Protein AF-A0A1V4LY05-F1 (afdb_monomer_lite)

Foldseek 3Di:
DDPVVVVVVLVVLCVPDPPVSQLVVLLVCLPLVNLVVVLVVVLVDPCQQPADVVRHHSVNCVVCVVVVSVVSSVVSNVD

Radius of gyration: 14.71 Å; chains: 1; bounding box: 33×25×35 Å

Structure (mmCIF, N/CA/C/O backbone):
data_AF-A0A1V4LY05-F1
#
_entry.id   AF-A0A1V4LY05-F1
#
loop_
_atom_site.group_PDB
_atom_site.id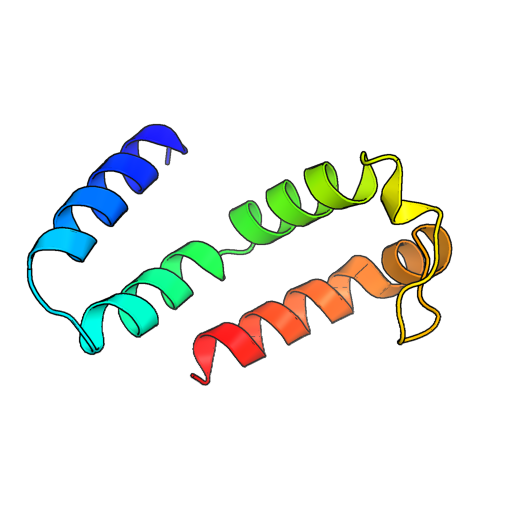
_atom_site.type_symbol
_atom_site.label_atom_id
_atom_site.label_alt_id
_atom_site.label_comp_id
_atom_site.label_asym_id
_atom_site.label_entity_id
_atom_site.label_seq_id
_atom_site.pdbx_PDB_ins_code
_atom_site.Cartn_x
_atom_site.Cartn_y
_atom_site.Cartn_z
_atom_site.occupancy
_atom_site.B_iso_or_equiv
_atom_site.auth_seq_id
_atom_site.auth_comp_id
_atom_site.auth_asym_id
_atom_site.auth_atom_id
_atom_site.pdbx_PDB_model_num
ATOM 1 N N . MET A 1 1 ? -18.031 8.415 -1.852 1.00 57.19 1 MET A N 1
ATOM 2 C CA . MET A 1 1 ? -17.720 8.802 -0.457 1.00 57.19 1 MET A CA 1
ATOM 3 C C . MET A 1 1 ? -16.456 9.646 -0.473 1.00 57.19 1 MET A C 1
ATOM 5 O O . MET A 1 1 ? -15.475 9.212 -1.064 1.00 57.19 1 MET A O 1
ATOM 9 N N . ILE A 1 2 ? -16.492 10.863 0.072 1.00 72.75 2 ILE A N 1
ATOM 10 C CA . ILE A 1 2 ? -15.380 11.821 -0.039 1.00 72.75 2 ILE A CA 1
ATOM 11 C C . ILE A 1 2 ? -14.328 11.481 1.030 1.00 72.75 2 ILE A C 1
ATOM 13 O O . ILE A 1 2 ? -14.678 11.218 2.178 1.00 72.75 2 ILE A O 1
ATOM 17 N N . ILE A 1 3 ? -13.039 11.469 0.667 1.00 67.94 3 ILE A N 1
ATOM 18 C CA . ILE A 1 3 ? -11.919 11.088 1.559 1.00 67.94 3 ILE A CA 1
ATOM 19 C C . ILE A 1 3 ? -11.970 11.845 2.904 1.00 67.94 3 ILE A C 1
ATOM 21 O O . ILE A 1 3 ? -11.716 11.256 3.954 1.00 67.94 3 ILE A O 1
ATOM 25 N N . SER A 1 4 ? -12.387 13.114 2.894 1.00 71.31 4 SER A N 1
ATOM 26 C CA . SER A 1 4 ? -12.521 13.963 4.086 1.00 71.31 4 SER A CA 1
ATOM 27 C C . SER A 1 4 ? -13.628 13.528 5.059 1.00 71.31 4 SER A C 1
ATOM 29 O O . SER A 1 4 ? -13.455 13.641 6.273 1.00 71.31 4 SER A O 1
ATOM 31 N N . GLU A 1 5 ? -14.752 12.996 4.567 1.00 73.94 5 GLU A N 1
ATOM 32 C CA . GLU A 1 5 ? -15.821 12.466 5.427 1.00 73.94 5 GLU A CA 1
ATOM 33 C C . GLU A 1 5 ? -15.357 11.226 6.182 1.00 73.94 5 GLU A C 1
ATOM 35 O O . GLU A 1 5 ? -15.661 11.057 7.364 1.00 73.94 5 GLU A O 1
ATOM 40 N N . MET A 1 6 ? -14.598 10.363 5.506 1.00 75.94 6 MET A N 1
ATOM 41 C CA . MET A 1 6 ? -14.046 9.179 6.143 1.00 75.94 6 MET A CA 1
ATOM 42 C C . MET A 1 6 ? -12.975 9.570 7.161 1.00 75.94 6 MET A C 1
ATOM 44 O O . MET A 1 6 ? -13.045 9.104 8.289 1.00 75.94 6 MET A O 1
ATOM 48 N N . GLN A 1 7 ? -12.059 10.492 6.839 1.00 72.94 7 GLN A N 1
ATOM 49 C CA . GLN A 1 7 ? -11.064 10.984 7.805 1.00 72.94 7 GLN A CA 1
ATOM 50 C C . GLN A 1 7 ? -11.700 11.490 9.107 1.00 72.94 7 GLN A C 1
ATOM 52 O O . GLN A 1 7 ? -11.216 11.171 10.193 1.00 72.94 7 GLN A O 1
ATOM 57 N N . ARG A 1 8 ? -12.825 12.210 9.014 1.00 74.88 8 ARG A N 1
ATOM 58 C CA . ARG A 1 8 ? -13.585 12.665 10.186 1.00 74.88 8 ARG A CA 1
ATOM 59 C C . ARG A 1 8 ? -14.166 11.497 10.989 1.00 74.88 8 ARG A C 1
ATOM 61 O O . ARG A 1 8 ? -14.042 11.491 12.209 1.00 74.88 8 ARG A O 1
ATOM 68 N N . LYS A 1 9 ? -14.759 10.502 10.319 1.00 70.69 9 LYS A N 1
ATOM 69 C CA . LYS A 1 9 ? -15.290 9.292 10.973 1.00 70.69 9 LYS A CA 1
ATOM 70 C C . LYS A 1 9 ? -14.188 8.501 11.682 1.00 70.69 9 LYS A C 1
ATOM 72 O O . LYS A 1 9 ? -14.374 8.124 12.835 1.00 70.69 9 LYS A O 1
ATOM 77 N N . LEU A 1 10 ? -13.030 8.330 11.039 1.00 70.50 10 LEU A N 1
ATOM 78 C CA . LEU A 1 10 ? -11.864 7.665 11.629 1.00 70.50 10 LEU A CA 1
ATOM 79 C C . LEU A 1 10 ? -11.392 8.408 12.888 1.00 70.50 10 LEU A C 1
ATOM 81 O O . LEU A 1 10 ? -11.214 7.771 13.921 1.00 70.50 10 LEU A O 1
ATOM 85 N N . ALA A 1 11 ? -11.283 9.743 12.839 1.00 70.69 11 ALA A N 1
ATOM 86 C CA . ALA A 1 11 ? -10.877 10.561 13.986 1.00 70.69 11 ALA A CA 1
ATOM 87 C C . ALA A 1 11 ? -11.821 10.397 15.195 1.00 70.69 11 ALA A C 1
ATOM 89 O O . ALA A 1 11 ? -11.364 10.249 16.330 1.00 70.69 11 ALA A O 1
ATOM 90 N N . THR A 1 12 ? -13.136 10.361 14.958 1.00 72.31 12 THR A N 1
ATOM 91 C CA . THR A 1 12 ? -14.137 10.130 16.012 1.00 72.31 12 THR A CA 1
ATOM 92 C C . THR A 1 12 ? -14.060 8.713 16.586 1.00 72.31 12 THR A C 1
ATOM 94 O O . THR A 1 12 ? -14.105 8.537 17.804 1.00 72.31 12 THR A O 1
ATOM 97 N N . TRP A 1 13 ? -13.895 7.692 15.741 1.00 71.44 13 TRP A N 1
ATOM 98 C CA . TRP A 1 13 ? -13.758 6.302 16.192 1.00 71.44 13 TRP A CA 1
ATOM 99 C C . TRP A 1 13 ? -12.462 6.070 16.978 1.00 71.44 13 TRP A C 1
ATOM 101 O O . TRP A 1 13 ? -12.450 5.289 17.926 1.00 71.44 13 TRP A O 1
ATOM 111 N N . THR A 1 14 ? -11.389 6.807 16.670 1.00 65.75 14 THR A N 1
ATOM 112 C CA . THR A 1 14 ? -10.124 6.726 17.416 1.00 65.75 14 THR A CA 1
ATOM 113 C C . THR A 1 14 ? -10.139 7.330 18.817 1.00 65.75 14 THR A C 1
ATOM 115 O O . THR A 1 14 ? -9.199 7.112 19.577 1.00 65.75 14 THR A O 1
ATOM 118 N N . ALA A 1 15 ? -11.193 8.048 19.198 1.00 72.75 15 ALA A N 1
ATOM 119 C CA . ALA A 1 15 ? -11.284 8.671 20.515 1.00 72.75 15 ALA A CA 1
ATOM 120 C C . ALA A 1 15 ? -11.936 7.779 21.594 1.00 72.75 15 ALA A C 1
ATOM 122 O O . ALA A 1 15 ? -11.838 8.114 22.769 1.00 72.75 15 ALA A O 1
ATOM 123 N N . THR A 1 16 ? -12.607 6.674 21.229 1.00 72.69 16 THR A N 1
ATOM 124 C CA . THR A 1 16 ? -13.599 6.022 22.113 1.00 72.69 16 THR A CA 1
ATOM 125 C C . THR A 1 16 ? -13.275 4.600 22.606 1.00 72.69 16 THR A C 1
ATOM 127 O O . THR A 1 16 ? -13.824 4.237 23.641 1.00 72.69 16 THR A O 1
ATOM 130 N N . ASP A 1 17 ? -12.396 3.805 21.965 1.00 67.75 17 ASP A N 1
ATOM 131 C CA . ASP A 1 17 ? -12.055 2.438 22.447 1.00 67.75 17 ASP A CA 1
ATOM 132 C C . ASP A 1 17 ? -10.695 1.892 21.911 1.00 67.75 17 ASP A C 1
ATOM 134 O O . ASP A 1 17 ? -10.584 1.713 20.700 1.00 67.75 17 ASP A O 1
ATOM 138 N N . PRO A 1 18 ? -9.640 1.640 22.724 1.00 65.38 18 PRO A N 1
ATOM 139 C CA . PRO A 1 18 ? -8.249 1.454 22.254 1.00 65.38 18 PRO A CA 1
ATOM 140 C C . PRO A 1 18 ? -7.886 0.207 21.410 1.00 65.38 18 PRO A C 1
ATOM 142 O O . PRO A 1 18 ? -7.148 0.395 20.441 1.00 65.38 18 PRO A O 1
ATOM 145 N N . PRO A 1 19 ? -8.329 -1.032 21.713 1.00 63.97 19 PRO A N 1
ATOM 146 C CA . PRO A 1 19 ? -7.951 -2.219 20.934 1.00 63.97 19 PRO A CA 1
ATOM 147 C C . PRO A 1 19 ? -8.870 -2.461 19.725 1.00 63.97 19 PRO A C 1
ATOM 149 O O . PRO A 1 19 ? -8.375 -2.580 18.611 1.00 63.97 19 PRO A O 1
ATOM 152 N N . GLN A 1 20 ? -10.201 -2.379 19.888 1.00 62.84 20 GLN A N 1
ATOM 153 C CA . GLN A 1 20 ? -11.157 -2.464 18.761 1.00 62.84 20 GLN A CA 1
ATOM 154 C C . GLN A 1 20 ? -11.003 -1.314 17.749 1.00 62.84 20 GLN A C 1
ATOM 156 O O . GLN A 1 20 ? -11.547 -1.363 16.643 1.00 62.84 20 GLN A O 1
ATOM 161 N N . ARG A 1 21 ? -10.276 -0.256 18.127 1.00 64.25 21 ARG A N 1
ATOM 162 C CA . ARG A 1 21 ? -9.923 0.887 17.285 1.00 64.25 21 ARG A CA 1
ATOM 163 C C . ARG A 1 21 ? -9.173 0.488 16.033 1.00 64.25 21 ARG A C 1
ATOM 165 O O . ARG A 1 21 ? -9.524 0.981 14.972 1.00 64.25 21 ARG A O 1
ATOM 172 N N . VAL A 1 22 ? -8.127 -0.328 16.153 1.00 62.75 22 VAL A N 1
ATOM 173 C CA . VAL A 1 22 ? -7.222 -0.606 15.029 1.00 62.75 22 VAL A CA 1
ATOM 174 C C . VAL A 1 22 ? -7.926 -1.509 14.026 1.00 62.75 22 VAL A C 1
ATOM 176 O O . VAL A 1 22 ? -8.030 -1.136 12.860 1.00 62.75 22 VAL A O 1
ATOM 179 N N . ASP A 1 23 ? -8.558 -2.581 14.496 1.00 69.00 23 ASP A N 1
ATOM 180 C CA . ASP A 1 23 ? -9.282 -3.543 13.656 1.00 69.00 23 ASP A CA 1
ATOM 181 C C . ASP A 1 23 ? -10.422 -2.869 12.872 1.00 69.00 23 ASP A C 1
ATOM 183 O O . ASP A 1 23 ? -10.649 -3.130 11.686 1.00 69.00 23 ASP A O 1
ATOM 187 N N . ARG A 1 24 ? -11.119 -1.906 13.499 1.00 73.56 24 ARG A N 1
ATOM 188 C CA . ARG A 1 24 ? -12.148 -1.102 12.819 1.00 73.56 24 ARG A CA 1
ATOM 189 C C . ARG A 1 24 ? -11.579 -0.145 11.774 1.00 73.56 24 ARG A C 1
ATOM 191 O O . ARG A 1 24 ? -12.307 0.170 10.836 1.00 73.56 24 ARG A O 1
ATOM 198 N N . LEU A 1 25 ? -10.331 0.317 11.905 1.00 77.06 25 LEU A N 1
ATOM 199 C CA . LEU A 1 25 ? -9.651 1.146 10.898 1.00 77.06 25 LEU A CA 1
ATOM 200 C C . LEU A 1 25 ? -9.109 0.312 9.731 1.00 77.06 25 LEU A C 1
ATOM 202 O O . LEU A 1 25 ? -9.054 0.817 8.609 1.00 77.06 25 LEU A O 1
ATOM 206 N N . LEU A 1 26 ? -8.756 -0.956 9.955 1.00 81.81 26 LEU A N 1
ATOM 207 C CA . LEU A 1 26 ? -8.250 -1.824 8.890 1.00 81.81 26 LEU A CA 1
ATOM 208 C C . LEU A 1 26 ? -9.303 -2.055 7.798 1.00 81.81 26 LEU A C 1
ATOM 210 O O . LEU A 1 26 ? -8.986 -1.981 6.614 1.00 81.81 26 LEU A O 1
ATOM 214 N N . ARG A 1 27 ? -10.582 -2.206 8.162 1.00 84.88 27 ARG A N 1
ATOM 215 C CA . ARG A 1 27 ? -11.692 -2.387 7.201 1.00 84.88 27 ARG A CA 1
ATOM 216 C C . ARG A 1 27 ? -11.860 -1.247 6.177 1.00 84.88 27 ARG A C 1
ATOM 218 O O . ARG A 1 27 ? -12.011 -1.548 4.989 1.00 84.88 27 ARG A O 1
ATOM 225 N N . PRO A 1 28 ? -11.891 0.042 6.571 1.00 85.31 28 PRO A N 1
ATOM 226 C CA . PRO A 1 28 ? -11.932 1.152 5.626 1.00 85.31 28 PRO A CA 1
ATOM 227 C C . PRO A 1 28 ? -10.604 1.354 4.881 1.00 85.31 28 PRO A C 1
ATOM 229 O O . PRO A 1 28 ? -10.642 1.732 3.713 1.00 85.31 28 PRO A O 1
ATOM 232 N N . ILE A 1 29 ? -9.448 1.068 5.494 1.00 86.31 29 ILE A N 1
ATOM 233 C CA . ILE A 1 29 ? -8.140 1.153 4.813 1.00 86.31 29 ILE A CA 1
ATOM 234 C C . ILE A 1 29 ? -8.011 0.081 3.720 1.00 86.31 29 ILE A C 1
ATOM 236 O O . ILE A 1 29 ? -7.482 0.359 2.647 1.00 86.31 29 ILE A O 1
ATOM 240 N N . ALA A 1 30 ? -8.555 -1.113 3.956 1.00 91.81 30 ALA A N 1
ATOM 241 C CA . ALA A 1 30 ? -8.546 -2.238 3.024 1.00 91.81 30 ALA A CA 1
ATOM 242 C C . ALA A 1 30 ? -9.541 -2.091 1.851 1.00 91.81 30 ALA A C 1
ATOM 244 O O . ALA A 1 30 ? -9.690 -3.010 1.043 1.00 91.81 30 ALA A O 1
ATOM 245 N N . GLN A 1 31 ? -10.253 -0.961 1.738 1.00 92.88 31 GLN A N 1
ATOM 246 C CA . GLN A 1 31 ? -11.137 -0.712 0.598 1.00 92.88 31 GLN A CA 1
ATOM 247 C C . GLN A 1 31 ? -10.319 -0.595 -0.704 1.00 92.88 31 GLN A C 1
ATOM 249 O O . GLN A 1 31 ? -9.332 0.145 -0.726 1.00 92.88 31 GLN A O 1
ATOM 254 N N . PRO A 1 32 ? -10.731 -1.250 -1.809 1.00 93.44 32 PRO A N 1
ATOM 255 C CA . PRO A 1 32 ? -9.976 -1.253 -3.068 1.00 93.44 32 PRO A CA 1
ATOM 256 C C . PRO A 1 32 ? -9.596 0.135 -3.581 1.00 93.44 32 PRO A C 1
ATOM 258 O O . PRO A 1 32 ? -8.450 0.356 -3.963 1.00 93.44 32 PRO A O 1
ATOM 261 N N . ASP A 1 33 ? -10.525 1.090 -3.523 1.00 93.06 33 ASP A N 1
ATOM 262 C CA . ASP A 1 33 ? -10.285 2.458 -3.992 1.00 93.06 33 ASP A CA 1
ATOM 263 C C . ASP A 1 33 ? -9.195 3.164 -3.175 1.00 93.06 33 ASP A C 1
ATOM 265 O O . ASP A 1 33 ? -8.396 3.930 -3.714 1.00 93.06 33 ASP A O 1
ATOM 269 N N . TRP A 1 34 ? -9.130 2.889 -1.869 1.00 91.69 34 TRP A N 1
ATOM 270 C CA . TRP A 1 34 ? -8.124 3.462 -0.975 1.00 91.69 34 TRP A CA 1
ATOM 271 C C . TRP A 1 34 ? -6.753 2.865 -1.244 1.00 91.69 34 TRP A C 1
ATOM 273 O O . TRP A 1 34 ? -5.780 3.605 -1.392 1.00 91.69 34 TRP A O 1
ATOM 283 N N . LEU A 1 35 ? -6.688 1.543 -1.384 1.00 95.06 35 LEU A N 1
ATOM 284 C CA . LEU A 1 35 ? -5.462 0.836 -1.730 1.00 95.06 35 LEU A CA 1
ATOM 285 C C . LEU A 1 35 ? -4.932 1.257 -3.108 1.00 95.06 35 LEU A C 1
ATOM 287 O O . LEU A 1 35 ? -3.731 1.480 -3.261 1.00 95.06 35 LEU A O 1
ATOM 291 N N . ALA A 1 36 ? -5.812 1.467 -4.090 1.00 95.25 36 ALA A N 1
ATOM 292 C CA . ALA A 1 36 ? -5.439 1.964 -5.413 1.00 95.25 36 ALA A CA 1
ATOM 293 C C . ALA A 1 36 ? -4.865 3.391 -5.358 1.00 95.25 36 ALA A C 1
ATOM 295 O O . ALA A 1 36 ? -3.845 3.687 -5.990 1.00 95.25 36 ALA A O 1
ATOM 296 N N . VAL A 1 37 ? -5.482 4.284 -4.576 1.00 94.81 37 VAL A N 1
ATOM 297 C CA . VAL A 1 37 ? -4.969 5.647 -4.365 1.00 94.81 37 VAL A CA 1
ATOM 298 C C . VAL A 1 37 ? -3.630 5.621 -3.629 1.00 94.81 37 VAL A C 1
ATOM 300 O O . VAL A 1 37 ? -2.702 6.317 -4.046 1.00 94.81 37 VAL A O 1
ATOM 303 N N . ALA A 1 38 ? -3.502 4.803 -2.583 1.00 94.69 38 ALA A N 1
ATOM 304 C CA . ALA A 1 38 ? -2.262 4.641 -1.835 1.00 94.69 38 ALA A CA 1
ATOM 305 C C . ALA A 1 38 ? -1.136 4.127 -2.741 1.00 94.69 38 ALA A C 1
ATOM 307 O O . ALA A 1 38 ? -0.077 4.746 -2.801 1.00 94.69 38 ALA A O 1
ATOM 308 N N . ALA A 1 39 ? -1.385 3.078 -3.530 1.00 96.12 39 ALA A N 1
ATOM 309 C CA . ALA A 1 39 ? -0.425 2.561 -4.499 1.00 96.12 39 ALA A CA 1
ATOM 310 C C . ALA A 1 39 ? 0.005 3.626 -5.510 1.00 96.12 39 ALA A C 1
ATOM 312 O O . ALA A 1 39 ? 1.198 3.792 -5.759 1.00 96.12 39 ALA A O 1
ATOM 313 N N . ARG A 1 40 ? -0.940 4.400 -6.057 1.00 96.38 40 ARG A N 1
ATOM 314 C CA . ARG A 1 40 ? -0.625 5.496 -6.983 1.00 96.38 40 ARG A CA 1
ATOM 315 C C . ARG A 1 40 ? 0.306 6.529 -6.347 1.00 96.38 40 ARG A C 1
ATOM 317 O O . ARG A 1 40 ? 1.277 6.935 -6.982 1.00 96.38 40 ARG A O 1
ATOM 324 N N . ILE A 1 41 ? 0.020 6.948 -5.113 1.00 96.00 41 ILE A N 1
ATOM 325 C CA . ILE A 1 41 ? 0.840 7.927 -4.387 1.00 96.00 41 ILE A CA 1
ATOM 326 C C . ILE A 1 41 ? 2.228 7.340 -4.104 1.00 96.00 41 ILE A C 1
ATOM 328 O O . ILE A 1 41 ? 3.233 7.952 -4.471 1.00 96.00 41 ILE A O 1
ATOM 332 N N . THR A 1 42 ? 2.303 6.131 -3.552 1.00 95.12 42 THR A N 1
ATOM 333 C CA . THR A 1 42 ? 3.566 5.448 -3.240 1.00 95.12 42 THR A CA 1
ATOM 334 C C . THR A 1 42 ? 4.439 5.279 -4.481 1.00 95.12 42 THR A C 1
ATOM 336 O O . THR A 1 42 ? 5.605 5.674 -4.469 1.00 95.12 42 THR A O 1
ATOM 339 N N . LEU A 1 43 ? 3.871 4.798 -5.590 1.00 95.94 43 LEU A N 1
ATOM 340 C CA . LEU A 1 43 ? 4.581 4.598 -6.859 1.00 95.94 43 LEU A CA 1
ATOM 341 C C . LEU A 1 43 ? 4.972 5.911 -7.558 1.00 95.94 43 LEU A C 1
ATOM 343 O O . LEU A 1 43 ? 5.775 5.891 -8.496 1.00 95.94 43 LEU A O 1
ATOM 347 N N . SER A 1 44 ? 4.416 7.053 -7.148 1.00 95.81 44 SER A N 1
ATOM 348 C CA . SER A 1 44 ? 4.830 8.375 -7.639 1.00 95.81 44 SER A CA 1
ATOM 349 C C . SER A 1 44 ? 6.023 8.957 -6.872 1.00 95.81 44 SER A C 1
ATOM 351 O O . SER A 1 44 ? 6.679 9.878 -7.359 1.00 95.81 44 SER A O 1
ATOM 353 N N . SER A 1 45 ? 6.335 8.409 -5.694 1.00 94.44 45 SER A N 1
ATOM 354 C CA . SER A 1 45 ? 7.433 8.879 -4.853 1.00 94.44 45 SER A CA 1
ATOM 355 C C . SER A 1 45 ? 8.810 8.556 -5.450 1.00 94.44 45 SER A C 1
ATOM 357 O O . SER A 1 45 ? 8.984 7.581 -6.185 1.00 94.44 45 SER A O 1
ATOM 359 N N . LYS A 1 46 ? 9.827 9.357 -5.099 1.00 93.06 46 LYS A N 1
ATOM 360 C CA . LYS A 1 46 ? 11.221 9.106 -5.516 1.00 93.06 46 LYS A CA 1
ATOM 361 C C . LYS A 1 46 ? 11.749 7.765 -4.992 1.00 93.06 46 LYS A C 1
ATOM 363 O O . LYS A 1 46 ? 12.478 7.090 -5.712 1.00 93.06 46 LYS A O 1
ATOM 368 N N . GLY A 1 47 ? 11.350 7.382 -3.776 1.00 93.00 47 GLY A N 1
ATOM 369 C CA . GLY A 1 47 ? 11.782 6.144 -3.123 1.00 93.00 47 GLY A CA 1
ATOM 370 C C . GLY A 1 47 ? 11.333 4.875 -3.845 1.00 93.00 47 GLY A C 1
ATOM 371 O O . GLY A 1 47 ? 12.016 3.868 -3.755 1.00 93.00 47 GLY A O 1
ATOM 372 N N . ALA A 1 48 ? 10.266 4.931 -4.650 1.00 93.50 48 ALA A N 1
ATOM 373 C CA . ALA A 1 48 ? 9.776 3.773 -5.399 1.00 93.50 48 ALA A CA 1
ATOM 374 C C . ALA A 1 48 ? 10.781 3.232 -6.440 1.00 93.50 48 ALA A C 1
ATOM 376 O O . ALA A 1 48 ? 10.593 2.141 -6.966 1.00 93.50 48 ALA A O 1
ATOM 377 N N . ARG A 1 49 ? 11.836 3.986 -6.774 1.00 93.12 49 ARG A N 1
ATOM 378 C CA . ARG A 1 49 ? 12.915 3.533 -7.672 1.00 93.12 49 ARG A CA 1
ATOM 379 C C . ARG A 1 49 ? 14.032 2.778 -6.953 1.00 93.12 49 ARG A C 1
ATOM 381 O O . ARG A 1 49 ? 14.911 2.251 -7.621 1.00 93.12 49 ARG A O 1
ATOM 388 N N . THR A 1 50 ? 14.022 2.770 -5.626 1.00 95.62 50 THR A N 1
ATOM 389 C CA . THR A 1 50 ? 15.027 2.090 -4.818 1.00 95.62 50 THR A CA 1
ATOM 390 C C . THR A 1 50 ? 14.403 0.817 -4.255 1.00 95.62 50 THR A C 1
ATOM 392 O O . THR A 1 50 ? 13.377 0.922 -3.580 1.00 95.62 50 THR A O 1
ATOM 395 N N . PRO A 1 51 ? 14.989 -0.364 -4.512 1.00 94.31 51 PRO A N 1
ATOM 396 C CA . PRO A 1 51 ? 14.517 -1.606 -3.918 1.00 94.31 51 PRO A CA 1
ATOM 397 C C . PRO A 1 51 ? 14.489 -1.542 -2.387 1.00 94.31 51 PRO A C 1
ATOM 399 O O . PRO A 1 51 ? 15.405 -0.995 -1.764 1.00 94.31 51 PRO A O 1
ATOM 402 N N . GLY A 1 52 ? 13.449 -2.119 -1.785 1.00 92.38 52 GLY A N 1
ATOM 403 C CA . GLY A 1 52 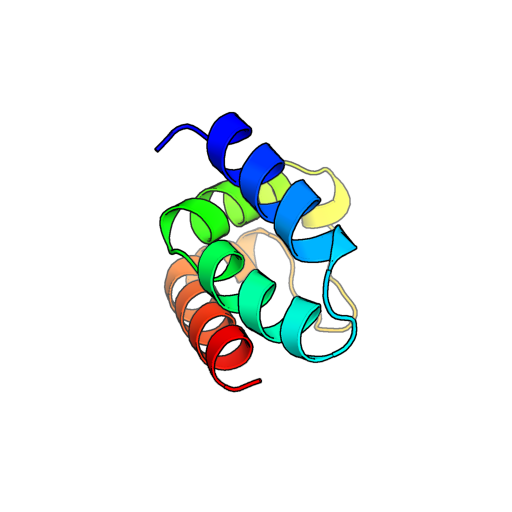? 13.408 -2.385 -0.349 1.00 92.38 52 GLY A CA 1
ATOM 404 C C . GLY A 1 52 ? 14.304 -3.564 0.050 1.00 92.38 52 GLY A C 1
ATOM 405 O O . GLY A 1 52 ? 15.049 -4.115 -0.761 1.00 92.38 52 GLY A O 1
ATOM 406 N N . VAL A 1 53 ? 14.193 -4.004 1.308 1.00 96.44 53 VAL A N 1
ATOM 407 C CA . VAL A 1 53 ? 14.863 -5.230 1.800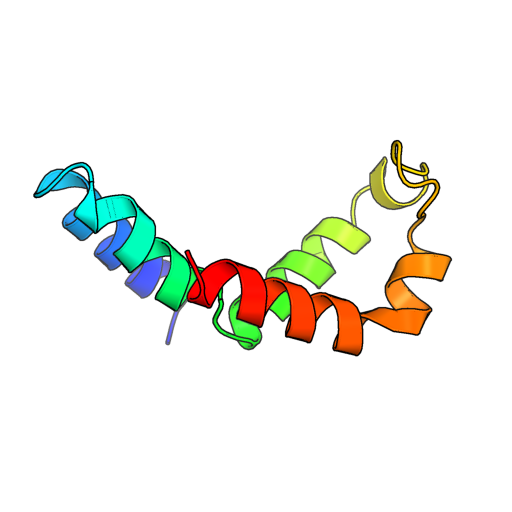 1.00 96.44 53 VAL A CA 1
ATOM 408 C C . VAL A 1 53 ? 14.381 -6.501 1.088 1.00 96.44 53 VAL A C 1
ATOM 410 O O . VAL A 1 53 ? 15.067 -7.516 1.100 1.00 96.44 53 VAL A O 1
ATOM 413 N N . ASP A 1 54 ? 13.211 -6.432 0.457 1.00 93.12 54 ASP A N 1
ATOM 414 C CA . ASP A 1 54 ? 12.611 -7.471 -0.378 1.00 93.12 54 ASP A CA 1
ATOM 415 C C . ASP A 1 54 ? 13.142 -7.471 -1.824 1.00 93.12 54 ASP A C 1
ATOM 417 O O . ASP A 1 54 ? 12.776 -8.340 -2.615 1.00 93.12 54 ASP A O 1
ATOM 421 N N . GLY A 1 55 ? 13.997 -6.506 -2.183 1.00 96.19 55 GLY A N 1
ATOM 422 C CA . GLY A 1 55 ? 14.555 -6.366 -3.526 1.00 96.19 55 GLY A CA 1
ATOM 423 C C . GLY A 1 55 ? 13.552 -5.870 -4.572 1.00 96.19 55 GLY A C 1
ATOM 424 O O . GLY A 1 55 ? 13.832 -5.963 -5.764 1.00 96.19 55 GLY A O 1
ATOM 425 N N . VAL A 1 56 ? 12.392 -5.348 -4.160 1.00 95.44 56 VAL A N 1
ATOM 426 C CA . VAL A 1 56 ? 11.307 -4.966 -5.072 1.00 95.44 56 VAL A CA 1
ATOM 427 C C . VAL A 1 56 ? 11.360 -3.473 -5.357 1.00 95.44 56 VAL A C 1
ATOM 429 O O . VAL A 1 56 ? 11.231 -2.652 -4.450 1.00 95.44 56 VAL A O 1
ATOM 432 N N . ASP A 1 57 ? 11.491 -3.112 -6.629 1.00 94.75 57 ASP A N 1
ATOM 433 C CA . ASP A 1 57 ? 11.356 -1.737 -7.100 1.00 94.75 57 ASP A CA 1
ATOM 434 C C . ASP A 1 57 ? 9.999 -1.489 -7.788 1.00 94.75 57 ASP A C 1
ATOM 436 O O . ASP A 1 57 ? 9.132 -2.364 -7.896 1.00 94.75 57 ASP A O 1
ATOM 440 N N . LYS A 1 58 ? 9.783 -0.254 -8.249 1.00 95.81 58 LYS A N 1
ATOM 441 C CA . LYS A 1 58 ? 8.544 0.167 -8.911 1.00 95.81 58 LYS A CA 1
ATOM 442 C C . LYS A 1 58 ? 8.167 -0.694 -10.124 1.00 95.81 58 LYS A C 1
ATOM 44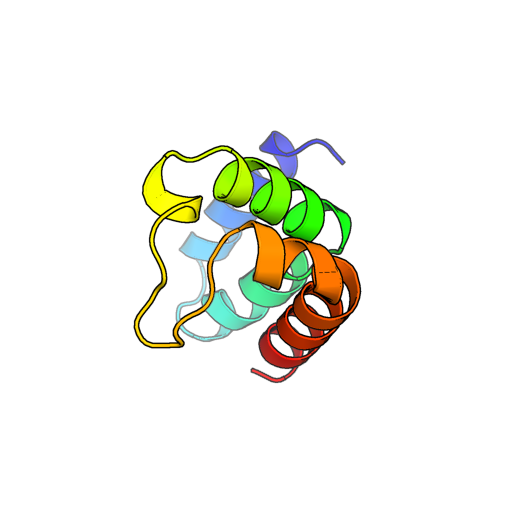4 O O . LYS A 1 58 ? 7.022 -1.144 -10.137 1.00 95.81 58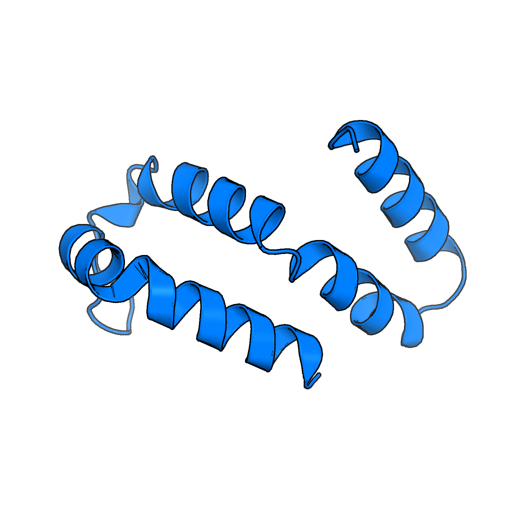 LYS A O 1
ATOM 449 N N . PRO A 1 59 ? 9.030 -0.904 -11.138 1.00 95.69 59 PRO A N 1
ATOM 450 C CA . PRO A 1 59 ? 8.697 -1.766 -12.271 1.00 95.69 59 PRO A CA 1
ATOM 451 C C . PRO A 1 59 ? 8.241 -3.164 -11.845 1.00 95.69 59 PRO A C 1
ATOM 453 O O . PRO A 1 59 ? 7.202 -3.638 -12.311 1.00 95.69 59 PRO A O 1
ATOM 456 N N . MET A 1 60 ? 8.964 -3.788 -10.909 1.00 96.06 60 MET A N 1
ATOM 457 C CA . MET A 1 60 ? 8.623 -5.116 -10.400 1.00 96.06 60 MET A CA 1
ATOM 458 C C . MET A 1 60 ? 7.276 -5.119 -9.675 1.00 96.06 60 MET A C 1
ATOM 460 O O . MET A 1 60 ? 6.462 -6.012 -9.897 1.00 96.06 60 MET A O 1
ATOM 464 N N . LEU A 1 61 ? 7.006 -4.115 -8.835 1.00 96.25 61 LEU A N 1
ATOM 465 C CA . LEU A 1 61 ? 5.729 -3.984 -8.133 1.00 96.25 61 LEU A CA 1
ATOM 466 C C . LEU A 1 61 ? 4.564 -3.724 -9.100 1.00 96.25 61 LEU A C 1
ATOM 468 O O . LEU A 1 61 ? 3.496 -4.308 -8.933 1.00 96.25 61 LEU A O 1
ATOM 472 N N . GLN A 1 62 ? 4.760 -2.889 -10.125 1.00 96.75 62 GLN A N 1
ATOM 473 C CA . GLN A 1 62 ? 3.728 -2.571 -11.117 1.00 96.75 62 GLN A CA 1
ATOM 474 C C . GLN A 1 62 ? 3.284 -3.799 -11.920 1.00 96.75 62 GLN A C 1
ATOM 476 O O . GLN A 1 62 ? 2.093 -3.929 -12.194 1.00 96.75 62 GLN A O 1
ATOM 481 N N . ALA A 1 63 ? 4.204 -4.715 -12.239 1.00 97.50 63 ALA A N 1
ATOM 482 C CA . ALA A 1 63 ? 3.899 -5.942 -12.978 1.00 97.50 63 ALA A CA 1
ATOM 483 C C . ALA A 1 63 ? 2.936 -6.890 -12.237 1.00 97.50 63 ALA A C 1
ATOM 485 O O . ALA A 1 63 ? 2.239 -7.674 -12.872 1.00 97.50 63 ALA A O 1
ATOM 486 N N . ARG A 1 64 ? 2.876 -6.797 -10.904 1.00 96.88 64 ARG A N 1
ATOM 487 C CA . ARG A 1 64 ? 2.050 -7.644 -10.025 1.00 96.88 64 ARG A CA 1
ATOM 488 C C . ARG A 1 64 ? 1.125 -6.833 -9.118 1.00 96.88 64 ARG A C 1
ATOM 490 O O . ARG A 1 64 ? 0.737 -7.287 -8.045 1.00 96.88 64 ARG A O 1
ATOM 497 N N . LEU A 1 65 ? 0.809 -5.598 -9.514 1.00 97.06 65 LEU A N 1
ATOM 498 C CA . LEU A 1 65 ? 0.148 -4.640 -8.630 1.00 97.06 65 LEU A CA 1
ATOM 499 C C . LEU A 1 65 ? -1.231 -5.126 -8.175 1.00 97.06 65 LEU A C 1
ATOM 501 O O . LEU A 1 65 ? -1.566 -4.976 -7.006 1.00 97.06 65 LEU A O 1
ATOM 505 N N . ALA A 1 66 ? -2.012 -5.716 -9.081 1.00 97.19 66 ALA A N 1
ATOM 506 C CA . ALA A 1 66 ? -3.336 -6.238 -8.756 1.00 97.19 66 ALA A CA 1
ATOM 507 C C . ALA A 1 66 ? -3.263 -7.332 -7.678 1.00 97.19 66 ALA A C 1
ATOM 509 O O . ALA A 1 66 ? -3.956 -7.236 -6.666 1.00 97.19 66 ALA A O 1
ATOM 510 N N . ASP A 1 67 ? -2.362 -8.302 -7.850 1.00 97.62 67 ASP A N 1
ATOM 511 C CA . ASP A 1 67 ? -2.181 -9.415 -6.914 1.00 97.62 67 ASP A CA 1
ATOM 512 C C . ASP A 1 67 ? -1.679 -8.932 -5.552 1.00 97.62 67 ASP A C 1
ATOM 514 O O . ASP A 1 67 ? -2.176 -9.356 -4.511 1.00 97.62 67 ASP A O 1
ATOM 518 N N . VAL A 1 68 ? -0.734 -7.985 -5.544 1.00 97.00 68 VAL A N 1
ATOM 519 C CA . VAL A 1 68 ? -0.216 -7.394 -4.303 1.00 97.00 68 VAL A CA 1
ATOM 520 C C . VAL A 1 68 ? -1.303 -6.624 -3.558 1.00 97.00 68 VAL A C 1
ATOM 522 O O . VAL A 1 68 ? -1.408 -6.752 -2.341 1.00 97.00 68 VAL A O 1
ATOM 525 N N . LEU A 1 69 ? -2.132 -5.844 -4.258 1.00 97.38 69 LEU A N 1
ATOM 526 C CA . LEU A 1 69 ? -3.228 -5.108 -3.624 1.00 97.38 69 LEU A CA 1
ATOM 527 C C . LEU A 1 69 ? -4.313 -6.042 -3.082 1.00 97.38 69 LEU A C 1
ATOM 529 O O . LEU A 1 69 ? -4.845 -5.787 -2.001 1.00 97.38 69 LEU A O 1
ATOM 533 N N . GLN A 1 70 ? -4.615 -7.123 -3.800 1.00 97.31 70 GLN A N 1
ATOM 534 C CA . GLN A 1 70 ? -5.555 -8.140 -3.341 1.00 97.31 70 GLN A CA 1
ATOM 535 C C . GLN A 1 70 ? -5.023 -8.864 -2.099 1.00 97.31 70 GLN A C 1
ATOM 537 O O . GLN A 1 70 ? -5.738 -8.972 -1.102 1.00 97.31 70 GLN A O 1
ATOM 542 N N . LYS A 1 71 ? -3.750 -9.273 -2.111 1.00 96.56 71 LYS A N 1
ATOM 543 C CA . LYS A 1 71 ? -3.121 -9.935 -0.966 1.00 96.56 71 LYS A CA 1
ATOM 544 C C . LYS A 1 71 ? -3.049 -9.022 0.259 1.00 96.56 71 LYS A C 1
ATOM 546 O O . LYS A 1 71 ? -3.448 -9.423 1.346 1.00 96.56 71 LYS A O 1
ATOM 551 N N . LEU A 1 72 ? -2.627 -7.770 0.069 1.00 95.19 72 LEU A N 1
ATOM 552 C CA . LEU A 1 72 ? -2.590 -6.764 1.133 1.00 95.19 72 LEU A CA 1
ATOM 553 C C . LEU A 1 72 ? -3.977 -6.548 1.749 1.00 95.19 72 LEU A C 1
ATOM 555 O O . LEU A 1 72 ? -4.101 -6.426 2.964 1.00 95.19 72 LEU A O 1
ATOM 559 N N . ARG A 1 73 ? -5.030 -6.517 0.926 1.00 94.94 73 ARG A N 1
ATOM 560 C CA . ARG A 1 73 ? -6.408 -6.420 1.411 1.00 94.94 73 ARG A CA 1
ATOM 561 C C . ARG A 1 73 ? -6.786 -7.607 2.295 1.00 94.94 73 ARG A C 1
ATOM 563 O O . ARG A 1 73 ? -7.390 -7.395 3.341 1.00 94.94 73 ARG A O 1
ATOM 570 N N . GLU A 1 74 ? -6.490 -8.827 1.863 1.00 95.38 74 GLU A N 1
ATOM 571 C CA . GLU A 1 74 ? -6.785 -10.043 2.629 1.00 95.38 74 GLU A CA 1
ATOM 572 C C . GLU A 1 74 ? -6.052 -10.041 3.970 1.00 95.38 74 GLU A C 1
ATOM 574 O O . GLU A 1 74 ? -6.679 -10.265 5.004 1.00 95.38 74 GLU A O 1
ATOM 579 N N . ASP A 1 75 ? -4.766 -9.691 3.960 1.00 93.19 75 ASP A N 1
ATOM 580 C CA . ASP A 1 75 ? -3.943 -9.627 5.167 1.00 93.19 75 ASP A CA 1
ATOM 581 C 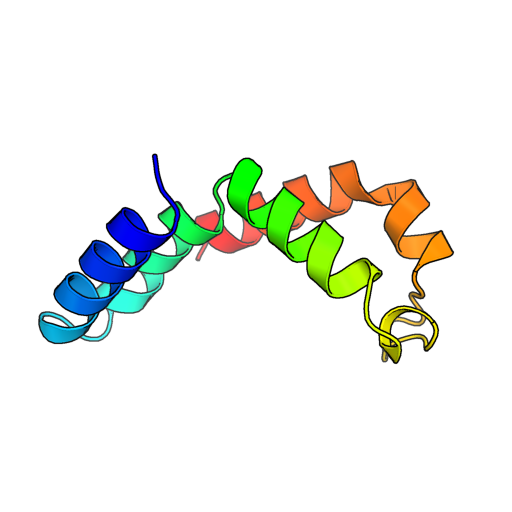C . ASP A 1 75 ? -4.504 -8.600 6.163 1.00 93.19 75 ASP A C 1
ATOM 583 O O . ASP A 1 75 ? -4.714 -8.928 7.330 1.00 93.19 75 ASP A O 1
ATOM 587 N N . LEU A 1 76 ? -4.859 -7.396 5.693 1.00 90.50 76 LEU A N 1
ATOM 588 C CA . LEU A 1 76 ? -5.471 -6.347 6.522 1.00 90.50 76 LEU A CA 1
ATOM 589 C C . LEU A 1 76 ? -6.848 -6.733 7.085 1.00 90.50 76 LEU A C 1
ATOM 591 O O . LEU A 1 76 ? -7.245 -6.192 8.110 1.00 90.50 76 LEU A O 1
ATOM 595 N N . LEU A 1 77 ? -7.602 -7.610 6.417 1.00 89.19 77 LEU A N 1
ATOM 596 C CA . LEU A 1 77 ? -8.923 -8.060 6.881 1.00 89.19 77 LEU A CA 1
ATOM 597 C C . LEU A 1 77 ? -8.862 -9.307 7.774 1.00 89.19 77 LEU A C 1
ATOM 599 O O . LEU A 1 77 ? -9.873 -9.646 8.390 1.00 89.19 77 LEU A O 1
ATOM 603 N N . SER A 1 78 ? -7.719 -9.994 7.798 1.00 85.94 78 SER A N 1
ATOM 604 C CA . SER A 1 78 ? -7.472 -11.182 8.624 1.00 85.94 78 SER A CA 1
ATOM 605 C C . SER A 1 78 ? -6.903 -10.876 10.014 1.00 85.94 78 SER A C 1
ATOM 607 O O . SER A 1 78 ? -6.904 -11.770 10.860 1.00 85.94 78 SER A O 1
ATOM 609 N N . GLY A 1 79 ? -6.421 -9.645 10.226 1.00 69.31 79 GLY A N 1
ATOM 610 C CA . GLY A 1 79 ? -6.029 -9.108 11.534 1.00 69.31 79 GLY A CA 1
ATOM 611 C C . GLY A 1 79 ? -7.234 -8.664 12.347 1.00 69.31 79 GLY A C 1
ATOM 612 O O . GLY A 1 79 ? -7.227 -8.957 13.559 1.00 69.31 79 GLY A O 1
#

Sequence (79 aa):
MIISEMQRKLATWTATDPPQRVDRLLRPIAQPDWLAVAARITLSSKGARTPGVDGVDKPMLQARLADVLQKLREDLLSG

Secondary structure (DSSP, 8-state):
--HHHHHHHHHHHTTT-TTHHHHHHHHHHT-HHHHHHHHHHHHHSGGGGS--TT---HHHHHHTHHHHHHHHHHHHHH-

pLDDT: mean 85.96, std 12.11, range [57.19, 97.62]